Protein AF-A0A9X8CIV7-F1 (afdb_monomer_lite)

Structure (mmCIF, N/CA/C/O backbone):
data_AF-A0A9X8CIV7-F1
#
_entry.id   AF-A0A9X8CIV7-F1
#
loop_
_atom_site.group_PDB
_atom_site.id
_atom_site.type_symbol
_atom_site.label_atom_id
_atom_site.label_alt_id
_atom_site.label_comp_id
_atom_site.label_asym_id
_atom_site.label_entity_id
_atom_site.label_seq_id
_atom_site.pdbx_PDB_ins_code
_atom_site.Cartn_x
_atom_site.Cartn_y
_atom_site.Cartn_z
_atom_site.occupancy
_atom_site.B_iso_or_equiv
_atom_site.auth_seq_id
_atom_site.auth_comp_id
_atom_site.auth_asym_id
_atom_site.auth_atom_id
_atom_site.pdbx_PDB_model_num
ATOM 1 N N . MET A 1 1 ? -18.128 -19.995 -15.615 1.00 58.66 1 MET A N 1
ATOM 2 C CA . MET A 1 1 ? -16.937 -19.593 -16.404 1.00 58.66 1 MET A CA 1
ATOM 3 C C . MET A 1 1 ? -16.750 -18.061 -16.462 1.00 58.66 1 MET A C 1
ATOM 5 O O . MET A 1 1 ? -16.542 -17.524 -17.537 1.00 58.66 1 MET A O 1
ATOM 9 N N . LYS A 1 2 ? -16.829 -17.313 -15.344 1.00 65.94 2 LYS A N 1
ATOM 10 C CA . LYS A 1 2 ? -16.776 -15.820 -15.357 1.00 65.94 2 LYS A CA 1
ATOM 11 C C . LYS A 1 2 ? -15.497 -15.230 -14.736 1.00 65.94 2 LYS A C 1
ATOM 13 O O . LYS A 1 2 ? -15.315 -14.018 -14.696 1.00 65.94 2 LYS A O 1
ATOM 18 N N . ASN A 1 3 ? -14.616 -16.087 -14.234 1.00 68.06 3 ASN A N 1
ATOM 19 C CA . ASN A 1 3 ? -13.348 -15.750 -13.585 1.00 68.06 3 ASN A CA 1
ATOM 20 C C . ASN A 1 3 ? -12.137 -15.931 -14.515 1.00 68.06 3 ASN A C 1
ATOM 22 O O . ASN A 1 3 ? -11.144 -15.237 -14.338 1.00 68.06 3 ASN A O 1
ATOM 26 N N . THR A 1 4 ? -12.242 -16.769 -15.550 1.00 81.62 4 THR A N 1
ATOM 27 C CA . THR A 1 4 ? -11.197 -16.938 -16.574 1.00 81.62 4 THR A CA 1
ATOM 28 C C . THR A 1 4 ? -11.047 -15.709 -17.463 1.00 81.62 4 THR A C 1
ATOM 30 O O . THR A 1 4 ? -9.929 -15.341 -17.799 1.00 81.62 4 THR A O 1
ATOM 33 N N . THR A 1 5 ? -12.143 -15.011 -17.782 1.00 89.31 5 THR A N 1
ATOM 34 C CA . THR A 1 5 ? -12.104 -13.774 -18.579 1.00 89.31 5 THR A CA 1
ATOM 35 C C . THR A 1 5 ? -11.251 -12.697 -17.916 1.00 89.31 5 THR A C 1
ATOM 37 O O . THR A 1 5 ? -10.469 -12.048 -18.596 1.00 89.31 5 THR A O 1
ATOM 40 N N . LYS A 1 6 ? -11.336 -12.537 -16.586 1.00 90.94 6 LYS A N 1
ATOM 41 C CA . LYS A 1 6 ? -10.500 -11.573 -15.850 1.00 90.94 6 LYS A CA 1
ATOM 42 C C . LYS A 1 6 ? -9.018 -11.917 -15.979 1.00 90.94 6 LYS A C 1
ATOM 44 O O . LYS A 1 6 ? -8.223 -11.039 -16.288 1.00 90.94 6 LYS A O 1
ATOM 49 N N . THR A 1 7 ? -8.662 -13.188 -15.802 1.00 92.81 7 THR A N 1
ATOM 50 C CA . THR A 1 7 ? -7.280 -13.658 -15.965 1.00 92.81 7 THR A CA 1
ATOM 51 C C . THR A 1 7 ? -6.785 -13.478 -17.398 1.00 92.81 7 THR A C 1
ATOM 53 O O . THR A 1 7 ? -5.677 -12.994 -17.585 1.00 92.81 7 THR A O 1
ATOM 56 N N . ILE A 1 8 ? -7.610 -13.790 -18.405 1.00 94.38 8 ILE A N 1
ATOM 57 C CA . ILE A 1 8 ? -7.288 -13.567 -19.824 1.00 94.38 8 ILE A CA 1
ATOM 58 C C . ILE A 1 8 ? -7.058 -12.078 -20.108 1.00 94.38 8 ILE A C 1
ATOM 60 O 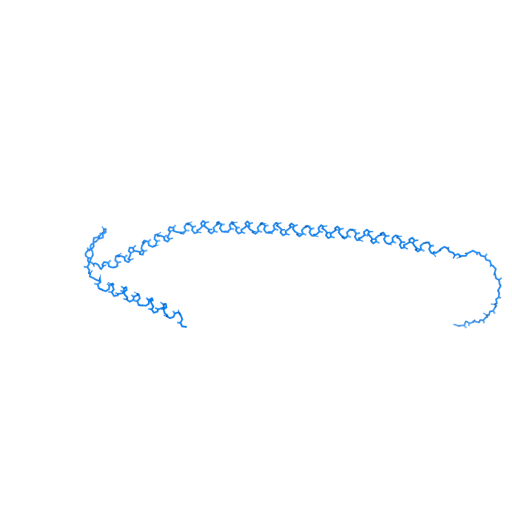O . ILE A 1 8 ? -6.087 -11.728 -20.770 1.00 94.38 8 ILE A O 1
ATOM 64 N N . VAL A 1 9 ? -7.910 -11.194 -19.580 1.00 94.25 9 VAL A N 1
ATOM 65 C CA . VAL A 1 9 ? -7.779 -9.741 -19.765 1.00 94.25 9 VAL A CA 1
ATOM 66 C C . VAL A 1 9 ? -6.511 -9.219 -19.092 1.00 94.25 9 VAL A C 1
ATOM 68 O O . VAL A 1 9 ? -5.778 -8.446 -19.700 1.00 94.25 9 VAL A O 1
ATOM 71 N N . ILE A 1 10 ? -6.211 -9.672 -17.872 1.00 95.44 10 ILE A N 1
ATOM 72 C CA . ILE A 1 10 ? -4.977 -9.308 -17.160 1.00 95.44 10 ILE A CA 1
ATOM 73 C C . ILE A 1 10 ? -3.747 -9.811 -17.917 1.00 95.44 10 ILE A C 1
ATOM 75 O O . ILE A 1 10 ? -2.778 -9.071 -18.053 1.00 95.44 10 ILE A O 1
ATOM 79 N N . LEU A 1 11 ? -3.783 -11.039 -18.438 1.00 95.06 11 LEU A N 1
ATOM 80 C CA . LEU A 1 11 ? -2.687 -11.606 -19.218 1.00 95.06 11 LEU A CA 1
ATOM 81 C C . LEU A 1 11 ? -2.448 -10.813 -20.507 1.00 95.06 11 LEU A C 1
ATOM 83 O O . LEU A 1 11 ? -1.305 -10.502 -20.830 1.00 95.06 11 LEU A O 1
ATOM 87 N N . LEU A 1 12 ? -3.518 -10.447 -21.214 1.00 96.56 12 LEU A N 1
ATOM 88 C CA . LEU A 1 12 ? -3.429 -9.646 -22.431 1.00 96.56 12 LEU A CA 1
ATOM 89 C C . LEU A 1 12 ? -2.896 -8.239 -22.135 1.00 96.56 12 LEU A C 1
ATOM 91 O O . LEU A 1 12 ? -2.022 -7.751 -22.846 1.00 96.56 12 LEU A O 1
ATOM 95 N N . LEU A 1 13 ? -3.345 -7.616 -21.043 1.00 95.88 13 LEU A N 1
ATOM 96 C CA . LEU A 1 13 ? -2.824 -6.327 -20.586 1.00 95.88 13 LEU A CA 1
ATOM 97 C C . LEU A 1 13 ? -1.334 -6.414 -20.225 1.00 95.88 13 LEU A C 1
ATOM 99 O O . LEU A 1 13 ? -0.545 -5.575 -20.654 1.00 95.88 13 LEU A O 1
ATOM 103 N N . LEU A 1 14 ? -0.937 -7.443 -19.472 1.00 96.00 14 LEU A N 1
ATOM 104 C CA . LEU A 1 14 ? 0.458 -7.683 -19.108 1.00 96.00 14 LEU A CA 1
ATOM 105 C C . LEU A 1 14 ? 1.325 -7.868 -20.357 1.00 96.00 14 LEU A C 1
ATOM 107 O O . LEU A 1 14 ? 2.408 -7.296 -20.442 1.00 96.00 14 LEU A O 1
ATOM 111 N N . PHE A 1 15 ? 0.833 -8.612 -21.348 1.00 96.81 15 PHE A N 1
ATOM 112 C CA . PHE A 1 15 ? 1.524 -8.805 -22.618 1.00 96.81 15 PHE A CA 1
ATOM 113 C C . PHE A 1 15 ? 1.750 -7.481 -23.363 1.00 96.81 15 PHE A C 1
ATOM 115 O O . PHE A 1 15 ? 2.860 -7.229 -23.830 1.00 96.81 15 PHE A O 1
ATOM 122 N N . VAL A 1 16 ? 0.749 -6.593 -23.406 1.00 96.25 16 VAL A N 1
ATOM 123 C CA . VAL A 1 16 ? 0.889 -5.244 -23.987 1.00 96.25 16 VAL A CA 1
ATOM 124 C C . VAL A 1 16 ? 1.956 -4.427 -23.252 1.00 96.25 16 VAL A C 1
ATOM 126 O O . VAL A 1 16 ? 2.789 -3.791 -23.896 1.00 96.25 16 VAL A O 1
ATOM 129 N N . VAL A 1 17 ? 1.984 -4.472 -21.916 1.00 92.06 17 VAL A N 1
ATOM 130 C CA . VAL A 1 17 ? 3.007 -3.782 -21.109 1.00 92.06 17 VAL A CA 1
ATOM 131 C C . VAL A 1 17 ? 4.409 -4.321 -21.405 1.00 92.06 17 VAL A C 1
ATOM 133 O O . VAL A 1 17 ? 5.347 -3.540 -21.562 1.00 92.06 17 VAL A O 1
ATOM 136 N N . VAL A 1 18 ? 4.562 -5.641 -21.524 1.00 93.50 18 VAL A N 1
ATOM 137 C CA . VAL A 1 18 ? 5.846 -6.271 -21.868 1.00 93.50 18 VAL A CA 1
ATOM 138 C C . VAL A 1 18 ? 6.296 -5.862 -23.269 1.00 93.50 18 VAL A C 1
ATOM 140 O O . VAL A 1 18 ? 7.444 -5.458 -23.438 1.00 93.50 18 VAL A O 1
ATOM 143 N N . LEU A 1 19 ? 5.403 -5.893 -24.264 1.00 95.00 19 LEU A N 1
ATOM 144 C CA . LEU A 1 19 ? 5.713 -5.420 -25.616 1.00 95.00 19 LEU A CA 1
ATOM 145 C C . LEU A 1 19 ? 6.158 -3.958 -25.612 1.00 95.00 19 LEU A C 1
ATOM 147 O O . LEU A 1 19 ? 7.165 -3.617 -26.232 1.00 95.00 19 LEU A O 1
ATOM 151 N N . PHE A 1 20 ? 5.450 -3.105 -24.871 1.00 91.94 20 PHE A N 1
ATOM 152 C CA . PHE A 1 20 ? 5.824 -1.707 -24.712 1.00 91.94 20 PHE A CA 1
ATOM 153 C C . PHE A 1 20 ? 7.228 -1.562 -24.111 1.00 91.94 20 PHE A C 1
ATOM 155 O O . PHE A 1 20 ? 8.026 -0.771 -24.614 1.00 91.94 20 PHE A O 1
ATOM 162 N N . ALA A 1 21 ? 7.561 -2.348 -23.086 1.00 90.38 21 ALA A N 1
ATOM 163 C CA . ALA A 1 21 ? 8.881 -2.326 -22.467 1.00 90.38 21 ALA A CA 1
ATOM 164 C C . ALA A 1 21 ? 9.990 -2.770 -23.431 1.00 90.38 21 ALA A C 1
ATOM 166 O O . ALA A 1 21 ? 11.046 -2.145 -23.454 1.00 90.38 21 ALA A O 1
ATOM 167 N N . VAL A 1 22 ? 9.745 -3.799 -24.250 1.00 92.19 22 VAL A N 1
ATOM 168 C CA . VAL A 1 22 ? 10.714 -4.294 -25.243 1.00 92.19 22 VAL A CA 1
ATOM 169 C C . VAL A 1 22 ? 10.943 -3.269 -26.354 1.00 92.19 22 VAL A C 1
ATOM 171 O O . VAL A 1 22 ? 12.089 -2.966 -26.674 1.00 92.19 22 VAL A O 1
ATOM 174 N N . ILE A 1 23 ? 9.878 -2.682 -26.911 1.00 91.88 23 ILE A N 1
ATOM 175 C CA . ILE A 1 23 ? 9.990 -1.662 -27.970 1.00 91.88 23 ILE A CA 1
ATOM 176 C C . ILE A 1 23 ? 10.720 -0.414 -27.450 1.00 91.88 23 ILE A C 1
ATOM 178 O O . ILE A 1 23 ? 11.515 0.191 -28.166 1.00 91.88 23 ILE A O 1
ATOM 182 N N . ASN A 1 24 ? 10.509 -0.066 -26.180 1.00 91.25 24 ASN A N 1
ATOM 183 C CA . ASN A 1 24 ? 11.151 1.068 -25.517 1.00 91.25 24 ASN A CA 1
ATOM 184 C C . ASN A 1 24 ? 12.401 0.666 -24.711 1.00 91.25 24 ASN A C 1
ATOM 186 O O . ASN A 1 24 ? 12.850 1.420 -23.845 1.00 91.25 24 ASN A O 1
ATOM 190 N N . ALA A 1 25 ? 13.001 -0.493 -25.010 1.00 90.31 25 ALA A N 1
ATOM 191 C CA . ALA A 1 25 ? 14.239 -0.955 -24.380 1.00 90.31 25 ALA A CA 1
ATOM 192 C C . ALA A 1 25 ? 15.491 -0.216 -24.894 1.00 90.31 25 ALA A C 1
ATOM 194 O O . ALA A 1 25 ? 16.618 -0.574 -24.549 1.00 90.31 25 ALA A O 1
ATOM 195 N N . GLN A 1 26 ? 15.313 0.814 -25.726 1.00 92.44 26 GLN A N 1
ATOM 196 C CA . GLN A 1 26 ? 16.410 1.602 -26.268 1.00 92.44 26 GLN A CA 1
ATOM 197 C C . GLN A 1 26 ? 17.165 2.329 -25.138 1.00 92.44 26 GLN A C 1
ATOM 199 O O . GLN A 1 26 ? 16.552 3.057 -24.350 1.00 92.44 26 GLN A O 1
ATOM 204 N N . PRO A 1 27 ? 18.492 2.138 -25.028 1.00 90.94 27 PRO A N 1
ATOM 205 C CA . PRO A 1 27 ? 19.268 2.680 -23.924 1.00 90.94 27 PRO A CA 1
ATOM 206 C C . PR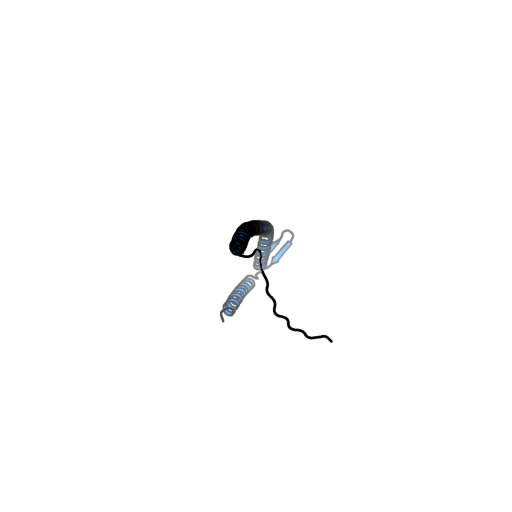O A 1 27 ? 19.535 4.178 -24.118 1.00 90.94 27 PRO A C 1
ATOM 208 O O . PRO A 1 27 ? 20.204 4.593 -25.067 1.00 90.94 27 PRO A O 1
ATOM 211 N N . ILE A 1 28 ? 19.064 4.988 -23.170 1.00 90.00 28 ILE A N 1
ATOM 212 C CA . ILE A 1 28 ? 19.261 6.442 -23.141 1.00 90.00 28 ILE A CA 1
ATOM 213 C C . ILE A 1 28 ? 20.280 6.781 -22.050 1.00 90.00 28 ILE A C 1
ATOM 215 O O . ILE A 1 28 ? 20.309 6.158 -20.988 1.00 90.00 28 ILE A O 1
ATOM 219 N N . ALA A 1 29 ? 21.161 7.746 -22.319 1.00 92.75 29 ALA A N 1
ATOM 220 C CA . ALA A 1 29 ? 22.141 8.211 -21.343 1.00 92.75 29 ALA A CA 1
ATOM 221 C C . ALA A 1 29 ? 21.461 9.083 -20.284 1.00 92.75 29 ALA A C 1
ATOM 223 O O . ALA A 1 29 ? 20.924 10.142 -20.603 1.00 92.75 29 ALA A O 1
ATOM 224 N N . ILE A 1 30 ? 21.520 8.652 -19.027 1.00 89.44 30 ILE A N 1
ATOM 225 C CA . ILE A 1 30 ? 20.973 9.386 -17.888 1.00 89.44 30 ILE A CA 1
ATOM 226 C C . ILE A 1 30 ? 22.120 9.803 -16.971 1.00 89.44 30 ILE A C 1
ATOM 228 O O . ILE A 1 30 ? 23.030 9.019 -16.688 1.00 89.44 30 ILE A O 1
ATOM 232 N N . ASN A 1 31 ? 22.071 11.053 -16.512 1.00 91.94 31 ASN A N 1
ATOM 233 C CA . ASN A 1 31 ? 22.976 11.566 -15.491 1.00 91.94 31 ASN A CA 1
ATOM 234 C C . ASN A 1 31 ? 22.327 11.325 -14.125 1.00 91.94 31 ASN A C 1
ATOM 236 O O . ASN A 1 31 ? 21.381 12.017 -13.755 1.00 91.94 31 ASN A O 1
ATOM 240 N N . PHE A 1 32 ? 22.816 10.331 -13.396 1.00 89.25 32 PHE A N 1
ATOM 241 C CA . PHE A 1 32 ? 22.505 10.163 -11.982 1.00 89.25 32 PHE A CA 1
ATOM 242 C C . PHE A 1 32 ? 23.406 11.076 -11.144 1.00 89.25 32 PHE A C 1
ATOM 244 O O . PHE A 1 32 ? 24.400 11.608 -11.634 1.00 89.25 32 PHE A O 1
ATOM 251 N N . ILE A 1 33 ? 23.073 11.226 -9.861 1.00 90.25 33 ILE A N 1
ATOM 252 C CA . ILE A 1 33 ? 23.747 12.152 -8.933 1.00 90.25 33 ILE A CA 1
ATOM 253 C C . ILE A 1 33 ? 25.269 11.915 -8.883 1.00 90.25 33 ILE A C 1
ATOM 255 O O . ILE A 1 33 ? 26.032 12.871 -8.784 1.00 90.25 33 ILE A O 1
ATOM 259 N N . PHE A 1 34 ? 25.714 10.659 -9.012 1.00 93.94 34 PHE A N 1
ATOM 260 C CA . PHE A 1 34 ? 27.131 10.283 -8.905 1.00 93.94 34 PHE A CA 1
ATOM 261 C C . PHE A 1 34 ? 27.681 9.515 -10.116 1.00 93.94 34 PHE A C 1
ATOM 263 O O . PHE A 1 34 ? 28.848 9.137 -10.120 1.00 93.94 34 PHE A O 1
ATOM 270 N N . THR A 1 35 ? 26.867 9.232 -11.135 1.00 93.62 35 THR A N 1
ATOM 271 C CA . THR A 1 35 ? 27.304 8.428 -12.288 1.00 93.62 35 THR A CA 1
ATOM 272 C C . THR A 1 35 ? 26.487 8.733 -13.538 1.00 93.62 35 THR A C 1
ATOM 274 O O . THR A 1 35 ? 25.368 9.235 -13.459 1.00 93.62 35 THR A O 1
ATOM 277 N N . LYS A 1 36 ? 27.030 8.409 -14.711 1.00 93.69 36 LYS A N 1
ATOM 278 C CA . LYS A 1 36 ? 26.322 8.483 -15.990 1.00 93.69 36 LYS A CA 1
ATOM 279 C C . LYS A 1 36 ? 26.234 7.083 -16.569 1.00 93.69 36 LYS A C 1
ATOM 281 O O . LYS A 1 36 ? 27.259 6.489 -16.883 1.00 93.69 36 LYS A O 1
ATOM 286 N N . GLN A 1 37 ? 25.020 6.572 -16.734 1.00 93.62 37 GLN A N 1
ATOM 287 C CA . GLN A 1 37 ? 24.796 5.222 -17.244 1.00 93.62 37 GLN A CA 1
ATOM 288 C C . GLN A 1 37 ? 23.755 5.249 -18.358 1.00 93.62 37 GLN A C 1
ATOM 290 O O . GLN A 1 37 ? 22.805 6.034 -18.330 1.00 93.62 37 GLN A O 1
ATOM 295 N N . ARG A 1 38 ? 23.937 4.378 -19.352 1.00 93.88 38 ARG A N 1
A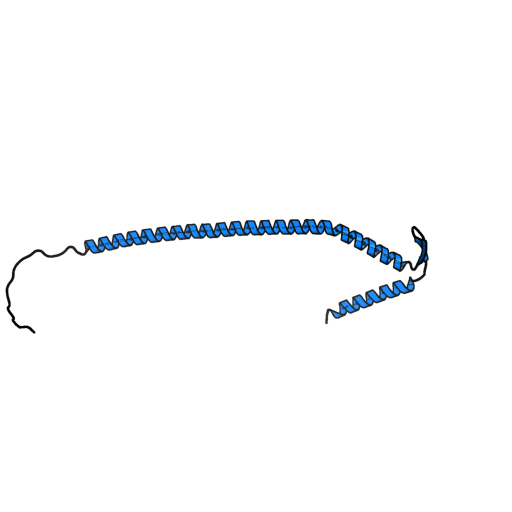TOM 296 C CA . ARG A 1 38 ? 22.933 4.147 -20.389 1.00 93.88 38 ARG A CA 1
ATOM 297 C C . ARG A 1 38 ? 21.991 3.047 -19.940 1.00 93.88 38 ARG A C 1
ATOM 299 O O . ARG A 1 38 ? 22.417 1.906 -19.777 1.00 93.88 38 ARG A O 1
ATOM 306 N N . VAL A 1 39 ? 20.732 3.403 -19.738 1.00 91.38 39 VAL A N 1
ATOM 307 C CA . VAL A 1 39 ? 19.680 2.493 -19.286 1.00 91.38 39 VAL A CA 1
ATOM 308 C C . VAL A 1 39 ? 18.392 2.767 -20.068 1.00 91.38 39 VAL A C 1
ATOM 310 O O . VAL A 1 39 ? 18.182 3.896 -20.517 1.00 91.38 39 VAL A O 1
ATOM 313 N N . PRO A 1 40 ? 17.528 1.763 -20.274 1.00 91.44 40 PRO A N 1
ATOM 314 C CA . PRO A 1 40 ? 16.217 1.974 -20.881 1.00 91.44 40 PRO A CA 1
ATOM 315 C C . PRO A 1 40 ? 15.332 2.924 -20.066 1.00 91.44 40 PRO A C 1
ATOM 317 O O . PRO A 1 40 ? 15.246 2.802 -18.841 1.00 91.44 40 PRO A O 1
ATOM 320 N N . LEU A 1 41 ? 14.608 3.823 -20.741 1.00 89.50 41 LEU A N 1
ATOM 321 C CA . LEU A 1 41 ? 13.728 4.806 -20.090 1.00 89.50 41 LEU A CA 1
ATOM 322 C C . LEU A 1 41 ? 12.613 4.144 -19.265 1.00 89.50 41 LEU A C 1
ATOM 324 O O . LEU A 1 41 ? 12.269 4.619 -18.183 1.00 89.50 41 LEU A O 1
ATOM 328 N N . VAL A 1 42 ? 12.080 3.017 -19.746 1.00 90.88 42 VAL A N 1
ATOM 329 C CA . VAL A 1 42 ? 10.996 2.288 -19.073 1.00 90.88 42 VAL A CA 1
ATOM 330 C C . VAL A 1 42 ? 11.381 1.832 -17.659 1.00 90.88 42 VAL A C 1
ATOM 332 O O . VAL A 1 42 ? 10.562 1.930 -16.748 1.00 90.88 42 VAL A O 1
ATOM 335 N N . LEU A 1 43 ? 12.637 1.422 -17.433 1.00 90.25 43 LEU A N 1
ATOM 336 C CA . LEU A 1 43 ? 13.108 1.017 -16.102 1.00 90.25 43 LEU A CA 1
ATOM 337 C C . LEU A 1 43 ? 13.101 2.189 -15.116 1.00 90.25 43 LEU A C 1
ATOM 339 O O . LEU A 1 43 ? 12.766 2.012 -13.944 1.00 90.25 43 LEU A O 1
ATOM 343 N N . ILE A 1 44 ? 13.421 3.392 -15.594 1.00 90.81 44 ILE A N 1
ATOM 344 C CA . ILE A 1 44 ? 13.419 4.610 -14.779 1.00 90.81 44 ILE A CA 1
ATOM 345 C C . ILE A 1 44 ? 11.998 4.991 -14.378 1.00 90.81 44 ILE A C 1
ATOM 347 O O . ILE A 1 44 ? 11.751 5.259 -13.203 1.00 90.81 44 IL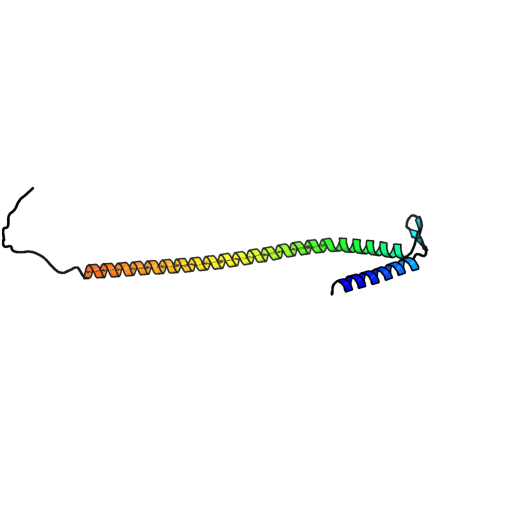E A O 1
ATOM 351 N N . ILE A 1 45 ? 11.057 4.950 -15.324 1.00 91.19 45 ILE A N 1
ATOM 352 C CA . ILE A 1 45 ? 9.644 5.245 -15.059 1.00 91.19 45 ILE A CA 1
ATOM 353 C C . ILE A 1 45 ? 9.078 4.255 -14.038 1.00 91.19 45 ILE A C 1
ATOM 355 O O . ILE A 1 45 ? 8.497 4.678 -13.042 1.00 91.19 45 ILE A O 1
ATOM 359 N N . ILE A 1 46 ? 9.298 2.951 -14.235 1.00 92.50 46 ILE A N 1
ATOM 360 C CA . ILE A 1 46 ? 8.815 1.917 -13.309 1.00 92.50 46 ILE A CA 1
ATOM 361 C C . ILE A 1 46 ? 9.390 2.142 -11.908 1.00 92.50 46 ILE A C 1
ATOM 363 O O . ILE A 1 46 ? 8.640 2.166 -10.934 1.00 92.50 46 ILE A O 1
ATOM 367 N N . THR A 1 47 ? 10.700 2.368 -11.798 1.00 93.12 47 THR A N 1
ATOM 368 C CA . THR A 1 47 ? 11.355 2.580 -10.499 1.00 93.12 47 THR A CA 1
ATOM 369 C C . THR A 1 47 ? 10.830 3.840 -9.808 1.00 93.12 47 THR A C 1
ATOM 371 O O . THR A 1 47 ? 10.549 3.815 -8.613 1.00 93.12 47 THR A O 1
ATOM 374 N N . SER A 1 48 ? 10.625 4.929 -10.553 1.00 94.56 48 SER A N 1
ATOM 375 C CA . SER A 1 48 ? 10.052 6.171 -10.028 1.00 94.56 48 SER A CA 1
ATOM 376 C C . SER A 1 48 ? 8.623 5.979 -9.515 1.00 94.56 48 SER A C 1
ATOM 378 O O . SER A 1 48 ? 8.309 6.422 -8.410 1.00 94.56 48 SER A O 1
ATOM 380 N N . VAL A 1 49 ? 7.779 5.268 -10.267 1.00 95.88 49 VAL A N 1
ATOM 381 C CA . VAL A 1 49 ? 6.405 4.949 -9.854 1.00 95.88 49 VAL A CA 1
ATOM 382 C C . VAL A 1 49 ? 6.401 4.084 -8.595 1.00 95.88 49 VAL A C 1
ATOM 384 O O . VAL A 1 49 ? 5.636 4.364 -7.676 1.00 95.88 49 VAL A O 1
ATOM 387 N N . ILE A 1 50 ? 7.277 3.077 -8.513 1.00 96.88 50 ILE A N 1
ATOM 388 C CA . ILE A 1 50 ? 7.415 2.227 -7.322 1.00 96.88 50 ILE A CA 1
ATOM 389 C C . ILE A 1 50 ? 7.813 3.067 -6.106 1.00 96.88 50 ILE A C 1
ATOM 391 O O . ILE A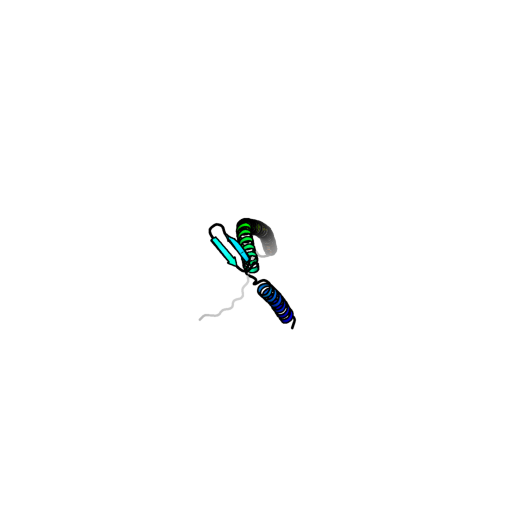 1 50 ? 7.185 2.948 -5.056 1.00 96.88 50 ILE A O 1
ATOM 395 N N . ILE A 1 51 ? 8.810 3.947 -6.243 1.00 97.12 51 ILE A N 1
ATOM 396 C CA . ILE A 1 51 ? 9.245 4.839 -5.158 1.00 97.12 51 ILE A CA 1
ATOM 397 C C . ILE A 1 51 ? 8.098 5.766 -4.732 1.00 97.12 51 ILE A C 1
ATOM 399 O O . ILE A 1 51 ? 7.822 5.889 -3.541 1.00 97.12 51 ILE A O 1
ATOM 403 N N . GLY A 1 52 ? 7.389 6.375 -5.685 1.00 96.50 52 GLY A N 1
ATOM 404 C CA . GLY A 1 52 ? 6.238 7.234 -5.402 1.00 96.50 52 GLY A CA 1
ATOM 405 C C . GLY A 1 52 ? 5.109 6.495 -4.679 1.00 96.50 52 GLY A C 1
ATOM 406 O O . GLY A 1 52 ? 4.581 6.996 -3.686 1.00 96.50 52 GLY A O 1
ATOM 407 N N . ALA A 1 53 ? 4.778 5.278 -5.118 1.00 96.12 53 ALA A N 1
ATOM 408 C CA . ALA A 1 53 ? 3.787 4.425 -4.464 1.00 96.12 53 ALA A CA 1
ATOM 409 C C . ALA A 1 53 ? 4.212 4.041 -3.040 1.00 96.12 53 ALA A C 1
ATOM 411 O O . ALA A 1 53 ? 3.381 4.028 -2.133 1.00 96.12 53 ALA A O 1
ATOM 412 N N . LEU A 1 54 ? 5.503 3.780 -2.825 1.00 96.00 54 LEU A N 1
ATOM 413 C CA . LEU A 1 54 ? 6.040 3.456 -1.508 1.00 96.00 54 LEU A CA 1
ATOM 414 C C . LEU A 1 54 ? 5.942 4.654 -0.554 1.00 96.00 54 LEU A C 1
ATOM 416 O O . LEU A 1 54 ? 5.490 4.502 0.579 1.00 96.00 54 LEU A O 1
ATOM 420 N N . ILE A 1 55 ? 6.279 5.857 -1.027 1.00 94.88 55 ILE A N 1
ATOM 421 C CA . ILE A 1 55 ? 6.117 7.102 -0.262 1.00 94.88 55 ILE A CA 1
ATOM 422 C C . ILE A 1 55 ? 4.642 7.330 0.090 1.00 94.88 55 ILE A C 1
ATOM 424 O O . ILE A 1 55 ? 4.320 7.614 1.245 1.00 94.88 55 ILE A O 1
ATOM 428 N N . ALA A 1 56 ? 3.735 7.162 -0.876 1.00 93.25 56 ALA A N 1
ATOM 429 C CA . ALA A 1 56 ? 2.299 7.289 -0.642 1.00 93.25 56 ALA A CA 1
ATOM 430 C C . ALA A 1 56 ? 1.800 6.277 0.403 1.00 93.25 56 ALA A C 1
ATOM 432 O O . ALA A 1 56 ? 1.066 6.648 1.320 1.00 93.25 56 ALA A O 1
ATOM 433 N N . LEU A 1 57 ? 2.247 5.019 0.319 1.00 91.44 57 LEU A N 1
ATOM 434 C CA . LEU A 1 57 ? 1.901 3.974 1.280 1.00 91.44 57 LEU A CA 1
ATOM 435 C C . LEU A 1 57 ? 2.330 4.365 2.699 1.00 91.44 57 LEU A C 1
ATOM 437 O O . LEU A 1 57 ? 1.504 4.338 3.614 1.00 91.44 57 LEU A O 1
ATOM 441 N N . ILE A 1 58 ? 3.577 4.813 2.867 1.00 92.19 58 ILE A N 1
ATOM 442 C CA . ILE A 1 58 ? 4.107 5.290 4.153 1.00 92.19 58 ILE A CA 1
ATOM 443 C C . ILE A 1 58 ? 3.271 6.463 4.684 1.00 92.19 58 ILE A C 1
ATOM 445 O O . ILE A 1 58 ? 2.892 6.468 5.856 1.00 92.19 58 ILE A O 1
ATOM 449 N N . GLY A 1 59 ? 2.895 7.412 3.823 1.00 89.56 59 GLY A N 1
ATOM 450 C CA . GLY A 1 59 ? 2.039 8.542 4.199 1.00 89.56 59 GLY A CA 1
ATOM 451 C C . GLY A 1 59 ? 0.650 8.129 4.706 1.00 89.56 59 GLY A C 1
ATOM 452 O O . GLY A 1 59 ? 0.100 8.755 5.614 1.00 89.56 59 GLY A O 1
ATOM 453 N N . THR A 1 60 ? 0.075 7.046 4.176 1.00 88.06 60 THR A N 1
ATOM 454 C CA . THR A 1 60 ? -1.273 6.590 4.571 1.00 88.06 60 THR A CA 1
ATOM 455 C C . THR A 1 60 ? -1.320 5.851 5.911 1.00 88.06 60 THR A C 1
ATOM 457 O O . THR A 1 60 ? -2.356 5.878 6.584 1.00 88.06 60 THR A O 1
ATOM 460 N N . ILE A 1 61 ? -0.209 5.255 6.357 1.00 85.31 61 ILE A N 1
ATOM 461 C CA . ILE A 1 61 ? -0.142 4.455 7.591 1.00 85.31 61 ILE A CA 1
ATOM 462 C C . ILE A 1 61 ? -0.534 5.266 8.832 1.00 85.31 61 ILE A C 1
ATOM 464 O O . ILE A 1 61 ? -1.332 4.793 9.645 1.00 85.31 61 ILE A O 1
ATOM 468 N N . GLY A 1 62 ? -0.083 6.519 8.942 1.00 81.00 62 GLY A N 1
ATOM 469 C CA . GLY A 1 62 ? -0.449 7.387 10.069 1.00 81.00 62 GLY A CA 1
ATOM 470 C C . GLY A 1 62 ? -1.952 7.688 10.143 1.00 81.00 62 GLY A C 1
ATOM 471 O O . GLY A 1 62 ? -2.530 7.774 11.228 1.00 81.00 62 GLY A O 1
ATOM 472 N N . THR A 1 63 ? -2.619 7.785 8.991 1.00 80.88 63 THR A N 1
ATOM 473 C CA . THR A 1 63 ? -4.072 8.005 8.920 1.00 80.88 63 THR A CA 1
ATOM 474 C C . THR A 1 63 ? -4.846 6.748 9.311 1.00 80.88 63 THR A C 1
ATOM 476 O O . THR A 1 63 ? -5.845 6.835 10.025 1.00 80.88 63 THR A O 1
ATOM 479 N N . ILE A 1 64 ? -4.375 5.574 8.886 1.00 86.38 64 ILE A N 1
ATOM 480 C CA . ILE A 1 64 ? -4.985 4.281 9.223 1.00 86.38 64 ILE A CA 1
ATOM 481 C C . ILE A 1 64 ? -4.941 4.041 10.736 1.00 86.38 64 ILE A C 1
ATOM 483 O O . ILE A 1 64 ? -5.937 3.626 11.319 1.00 86.38 64 ILE A O 1
ATOM 487 N N . TRP A 1 65 ? -3.833 4.378 11.397 1.00 84.31 65 TRP A N 1
ATOM 488 C CA . TRP A 1 65 ? -3.704 4.236 12.850 1.00 84.31 65 TRP A CA 1
ATOM 489 C C . TRP A 1 65 ? -4.713 5.094 13.618 1.00 84.31 65 TRP A C 1
ATOM 491 O O . TRP A 1 65 ? -5.374 4.599 14.533 1.00 84.31 65 TRP A O 1
ATOM 501 N N . LYS A 1 66 ? -4.887 6.361 13.217 1.00 83.25 66 LYS A N 1
ATOM 502 C CA . LYS A 1 66 ? -5.903 7.245 13.812 1.00 83.25 66 LYS A CA 1
ATOM 503 C C . LYS A 1 66 ? -7.309 6.684 13.615 1.00 83.25 66 LYS A C 1
ATOM 505 O O . LYS A 1 66 ? -8.070 6.612 14.575 1.00 83.25 66 LYS A O 1
ATOM 510 N N . LYS A 1 67 ? -7.628 6.233 12.397 1.00 84.75 67 LYS A N 1
ATOM 511 C CA . LYS A 1 67 ? -8.925 5.620 12.077 1.00 84.75 67 LYS A CA 1
ATOM 512 C C . LYS A 1 67 ? -9.189 4.373 12.918 1.00 84.75 67 LYS A C 1
ATOM 514 O O . LYS A 1 67 ? -10.263 4.264 13.489 1.00 84.75 67 LYS A O 1
ATOM 519 N N . ASN A 1 68 ? -8.214 3.482 13.069 1.00 87.69 68 ASN A N 1
ATOM 520 C CA . ASN A 1 68 ? -8.378 2.272 13.876 1.00 87.69 68 ASN A CA 1
ATOM 521 C C . ASN A 1 68 ? -8.601 2.588 15.362 1.00 87.69 68 ASN A C 1
ATOM 523 O O . ASN A 1 68 ? -9.393 1.914 16.018 1.00 87.69 68 ASN A O 1
ATOM 527 N N . ARG A 1 69 ? -7.945 3.629 15.892 1.00 87.00 69 ARG A N 1
ATOM 528 C CA . ARG A 1 69 ? -8.169 4.083 17.270 1.00 87.00 69 ARG A CA 1
ATOM 529 C C . ARG A 1 69 ? -9.576 4.647 17.460 1.00 87.00 69 ARG A C 1
ATOM 531 O O . ARG A 1 69 ? -10.248 4.234 18.396 1.00 87.00 69 ARG A O 1
ATOM 538 N N . LEU A 1 70 ? -10.031 5.496 16.537 1.00 88.56 70 LEU A N 1
ATOM 539 C CA . LEU A 1 70 ? -11.404 6.012 16.512 1.00 88.56 70 LEU A CA 1
ATOM 540 C C . LEU A 1 70 ? -12.426 4.874 16.428 1.00 88.56 70 LEU A C 1
ATOM 542 O O . LEU A 1 70 ? -13.364 4.835 17.208 1.00 88.56 70 LEU A O 1
ATOM 546 N N . VAL A 1 71 ? -12.218 3.903 15.535 1.00 91.44 71 VAL A N 1
ATOM 547 C CA . VAL A 1 71 ? -13.096 2.730 15.415 1.00 91.44 71 VAL A CA 1
ATOM 548 C C . VAL A 1 71 ? -13.158 1.956 16.731 1.00 91.44 71 VAL A C 1
ATOM 550 O O . VAL A 1 71 ? -14.240 1.546 17.138 1.00 91.44 71 VAL A O 1
ATOM 553 N N . LYS A 1 72 ? -12.028 1.767 17.420 1.00 89.00 72 LYS A N 1
ATOM 554 C CA . LYS A 1 72 ? -12.004 1.078 18.716 1.00 89.00 72 LYS A CA 1
ATOM 555 C C . LYS A 1 72 ? -12.756 1.858 19.798 1.00 89.00 72 LYS A C 1
ATOM 557 O O . LYS A 1 72 ? -13.496 1.253 20.564 1.00 89.00 72 LYS A O 1
ATOM 562 N N . GLU A 1 73 ? -12.585 3.174 19.834 1.00 89.56 73 GLU A N 1
ATOM 563 C CA . GLU A 1 73 ? -13.262 4.063 20.781 1.00 89.56 73 GLU A CA 1
ATOM 564 C C . GLU A 1 73 ? -14.778 4.095 20.548 1.00 89.56 73 GLU A C 1
ATOM 566 O O . GLU A 1 73 ? -15.545 3.909 21.486 1.00 89.56 73 GLU A O 1
ATOM 571 N N . LEU A 1 74 ? -15.215 4.224 19.291 1.00 89.44 74 LEU A N 1
ATOM 572 C CA . LEU A 1 74 ? -16.632 4.150 18.930 1.00 89.44 74 LEU A CA 1
ATOM 573 C C . LEU A 1 74 ? -17.233 2.787 19.296 1.00 89.44 74 LEU A C 1
ATOM 575 O O . LEU A 1 74 ? -18.338 2.730 19.823 1.00 89.44 74 LEU A O 1
ATOM 579 N N . ASN A 1 75 ? -16.512 1.687 19.055 1.00 90.12 75 ASN A N 1
ATOM 580 C CA . ASN A 1 75 ? -16.981 0.358 19.456 1.00 90.12 75 ASN A CA 1
ATOM 581 C C . ASN A 1 75 ? -17.103 0.220 20.979 1.00 90.12 75 ASN A C 1
ATOM 583 O O . ASN A 1 75 ? -18.071 -0.377 21.437 1.00 90.12 75 ASN A O 1
ATOM 587 N N . GLN A 1 76 ? -16.173 0.778 21.762 1.00 88.25 76 GLN A N 1
ATOM 588 C CA . GLN A 1 76 ? -16.299 0.796 23.224 1.00 88.25 76 GLN A CA 1
ATOM 589 C C . GLN A 1 76 ? -17.536 1.572 23.672 1.00 88.25 76 GLN A C 1
ATOM 591 O O . GLN A 1 76 ? -18.347 1.020 24.401 1.00 88.25 76 GLN A O 1
ATOM 596 N N . GLN A 1 77 ? -17.756 2.778 23.147 1.00 87.00 77 GLN A N 1
ATOM 597 C CA . GLN A 1 77 ? -18.938 3.575 23.492 1.00 87.00 77 GLN A CA 1
ATOM 598 C C . GLN A 1 77 ? -20.255 2.853 23.167 1.00 87.00 77 GLN A C 1
ATOM 600 O O . GLN A 1 77 ? -21.217 2.944 23.930 1.00 87.00 77 GLN A O 1
ATOM 605 N N . LEU A 1 78 ? -20.305 2.111 22.055 1.00 86.88 78 LEU A N 1
ATOM 606 C CA . LEU A 1 78 ? -21.463 1.286 21.703 1.00 86.88 78 LEU A CA 1
ATOM 607 C C . LEU A 1 78 ? -21.666 0.124 22.680 1.00 86.88 78 LEU A C 1
ATOM 609 O O . LEU A 1 78 ? -22.804 -0.161 23.051 1.00 86.88 78 LEU A O 1
ATOM 613 N N . VAL A 1 79 ? -20.585 -0.540 23.095 1.00 87.44 79 VAL A N 1
ATOM 614 C CA . VAL A 1 79 ? -20.642 -1.624 24.085 1.00 87.44 79 VAL A CA 1
ATOM 615 C C . VAL A 1 79 ? -21.101 -1.089 25.439 1.00 87.44 79 VAL A C 1
ATOM 617 O O . VAL A 1 79 ? -22.032 -1.649 26.007 1.00 87.44 79 VAL A O 1
ATOM 620 N N . ASP A 1 80 ? -20.529 0.017 25.910 1.00 83.69 80 ASP A N 1
ATOM 621 C CA . ASP A 1 80 ? -20.861 0.621 27.203 1.00 83.69 80 ASP A CA 1
ATOM 622 C C . ASP A 1 80 ? -22.318 1.103 27.236 1.00 83.69 80 ASP A C 1
ATOM 624 O O . ASP A 1 80 ? -23.057 0.818 28.181 1.00 83.69 80 ASP A O 1
ATOM 628 N N . SER A 1 81 ? -22.777 1.756 26.162 1.00 78.88 81 SER A N 1
ATOM 629 C CA . SER A 1 81 ? -24.173 2.201 26.030 1.00 78.88 81 SER A CA 1
ATOM 630 C C . SER A 1 81 ? -25.147 1.022 25.997 1.00 78.88 81 SER A C 1
ATOM 632 O O . SER A 1 81 ? -26.207 1.072 26.619 1.00 78.88 81 SER A O 1
ATOM 634 N N . LYS A 1 82 ? -24.786 -0.060 25.293 1.00 80.62 82 LYS A N 1
ATOM 635 C CA . LYS A 1 82 ? -25.601 -1.277 25.226 1.00 80.62 82 LYS A CA 1
ATOM 636 C C . LYS A 1 82 ? -25.649 -1.991 26.573 1.00 80.62 82 LYS A C 1
ATOM 638 O O . LYS A 1 82 ? -26.715 -2.450 26.957 1.00 80.62 82 LYS A O 1
ATOM 643 N N . ASN A 1 83 ? -24.532 -2.071 27.292 1.00 76.25 83 ASN A N 1
ATOM 644 C CA . ASN A 1 83 ? -24.484 -2.711 28.604 1.00 76.25 83 ASN A CA 1
ATOM 645 C C . ASN A 1 83 ? -25.300 -1.923 29.638 1.00 76.25 83 ASN A C 1
ATOM 647 O O . ASN A 1 83 ? -26.098 -2.509 30.353 1.00 76.25 83 ASN A O 1
ATOM 651 N N . THR A 1 84 ? -25.204 -0.590 29.615 1.00 77.81 84 THR A N 1
ATOM 652 C CA . THR A 1 84 ? -26.001 0.294 30.485 1.00 77.81 84 THR A CA 1
ATOM 653 C C . THR A 1 84 ? -27.509 0.152 30.231 1.00 77.81 84 THR A C 1
ATOM 655 O O . THR A 1 84 ? -28.294 0.147 31.175 1.00 77.81 84 THR A O 1
ATOM 658 N N . GLN A 1 85 ? -27.938 0.011 28.968 1.00 73.88 85 GLN A N 1
ATOM 659 C CA . GLN A 1 85 ? -29.349 -0.256 28.646 1.00 73.88 85 GLN A CA 1
ATOM 660 C C . GLN A 1 85 ? -29.809 -1.633 29.134 1.00 73.88 85 GLN A C 1
ATOM 662 O O . GLN A 1 85 ? -30.890 -1.738 29.702 1.00 73.88 85 GLN A O 1
ATOM 667 N N . LEU A 1 86 ? -28.989 -2.670 28.949 1.00 71.56 86 LEU A N 1
ATOM 668 C CA . LEU A 1 86 ? -29.315 -4.026 29.400 1.00 71.56 86 LEU A CA 1
ATOM 669 C C . LEU A 1 86 ? -29.421 -4.109 30.929 1.00 71.56 86 LEU A C 1
ATOM 671 O O . LEU A 1 86 ? -30.370 -4.691 31.442 1.00 71.56 86 LEU A O 1
ATOM 675 N N . GLU A 1 87 ? -28.496 -3.476 31.655 1.00 74.38 87 GLU A N 1
ATOM 676 C CA . GLU A 1 87 ? -28.549 -3.389 33.118 1.00 74.38 87 GLU A CA 1
ATOM 677 C C . GLU A 1 87 ? -29.777 -2.601 33.600 1.00 74.38 87 GLU A C 1
ATOM 679 O O . GLU A 1 87 ? -30.380 -2.961 34.609 1.00 74.38 87 GLU A O 1
ATOM 684 N N . GLY A 1 88 ? -30.182 -1.552 32.875 1.00 72.88 88 GLY A N 1
ATOM 685 C CA . GLY A 1 88 ? -31.398 -0.789 33.163 1.00 72.88 88 GLY A CA 1
ATOM 686 C C . GLY A 1 88 ? -32.681 -1.610 32.997 1.00 72.88 88 GLY A C 1
ATOM 687 O O . GLY A 1 88 ? -33.514 -1.623 33.907 1.00 72.88 88 GLY A O 1
ATOM 688 N N . ASP A 1 89 ? -32.818 -2.323 31.878 1.00 75.81 89 ASP A N 1
ATOM 689 C CA . ASP A 1 89 ? -33.992 -3.152 31.571 1.00 75.81 89 ASP A CA 1
ATOM 690 C C . ASP A 1 89 ? -34.115 -4.357 32.518 1.00 75.81 89 ASP A C 1
ATOM 692 O O . ASP A 1 89 ? -35.212 -4.660 32.997 1.00 75.81 89 ASP A O 1
ATOM 696 N N . ASP A 1 90 ? -33.003 -5.026 32.842 1.00 76.06 90 ASP A N 1
ATOM 697 C CA . ASP A 1 90 ? -32.995 -6.158 33.778 1.00 76.06 90 ASP A CA 1
ATOM 698 C C . ASP A 1 90 ? -33.366 -5.717 35.200 1.00 76.06 90 ASP A C 1
ATOM 700 O O . ASP A 1 90 ? -34.106 -6.408 35.909 1.00 76.06 90 ASP A O 1
ATOM 704 N N . ASN A 1 91 ? -32.886 -4.546 35.629 1.00 78.00 91 ASN A N 1
ATOM 705 C CA . ASN A 1 91 ? -33.182 -4.027 36.960 1.00 78.00 91 ASN A CA 1
ATOM 706 C C . ASN A 1 91 ? -34.649 -3.572 37.072 1.00 78.00 91 ASN A C 1
ATOM 708 O O . ASN A 1 91 ? -35.295 -3.835 38.085 1.00 78.00 91 ASN A O 1
ATOM 712 N N . GLN A 1 92 ? -35.222 -2.976 36.018 1.00 81.38 92 GLN A N 1
ATOM 713 C CA . GLN A 1 92 ? -36.652 -2.640 35.968 1.00 81.38 92 GLN A CA 1
ATOM 714 C C . GLN A 1 92 ? -37.545 -3.883 36.040 1.00 81.38 92 GLN A C 1
ATOM 716 O O . GLN A 1 92 ? -38.480 -3.916 36.842 1.00 81.38 92 GLN A O 1
ATOM 721 N N . GLN A 1 93 ? -37.231 -4.930 35.269 1.00 84.50 93 GLN A N 1
ATOM 722 C CA . GLN A 1 93 ? -37.982 -6.189 35.304 1.00 84.50 93 GLN A CA 1
ATOM 723 C C . GLN A 1 93 ? -37.919 -6.855 36.682 1.00 84.50 93 GLN A C 1
ATOM 725 O O . GLN A 1 93 ? -38.924 -7.368 37.173 1.00 84.50 93 GLN A O 1
ATOM 730 N N . ARG A 1 94 ? -36.754 -6.828 37.343 1.00 82.88 94 ARG A N 1
ATOM 731 C CA . ARG A 1 94 ? -36.599 -7.367 38.702 1.00 82.88 94 ARG A CA 1
ATOM 732 C C . ARG A 1 94 ? -37.416 -6.602 39.732 1.00 82.88 94 ARG A C 1
ATOM 734 O O . ARG A 1 94 ? -38.084 -7.238 40.543 1.00 82.88 94 ARG A O 1
ATOM 741 N N . VAL A 1 95 ? -37.408 -5.273 39.670 1.00 88.00 95 VAL A N 1
ATOM 742 C CA . VAL A 1 95 ? -38.219 -4.433 40.559 1.00 88.00 95 VAL A CA 1
ATOM 743 C C . VAL A 1 95 ? -39.714 -4.707 40.356 1.00 88.00 95 VAL A C 1
ATOM 745 O O . VAL A 1 95 ? -40.430 -4.887 41.340 1.00 88.00 95 VAL A O 1
ATOM 748 N N . GLU A 1 96 ? -40.188 -4.828 39.111 1.00 91.56 96 GLU A N 1
ATOM 749 C CA . GLU A 1 96 ? -41.591 -5.165 38.825 1.00 91.56 96 GLU A CA 1
ATOM 750 C C . GLU A 1 96 ? -41.970 -6.564 39.345 1.00 91.56 96 GLU A C 1
ATOM 752 O O . GLU A 1 96 ? -43.019 -6.740 39.973 1.00 91.56 96 GLU A O 1
ATOM 757 N N . LEU A 1 97 ? -41.111 -7.563 39.124 1.00 90.31 97 LEU A N 1
ATOM 758 C CA . LEU A 1 97 ? -41.324 -8.931 39.603 1.00 90.31 97 LEU A CA 1
ATOM 759 C C . LEU A 1 97 ? -41.376 -9.000 41.132 1.00 90.31 97 LEU A C 1
ATOM 761 O O . LEU A 1 97 ? -42.254 -9.663 41.681 1.00 90.31 97 LEU A O 1
ATOM 765 N N . GLU A 1 98 ? -40.477 -8.306 41.831 1.00 89.94 98 GLU A N 1
ATOM 766 C CA . GLU A 1 98 ? -40.489 -8.234 43.295 1.00 89.94 98 GLU A CA 1
ATOM 767 C C . GLU A 1 98 ? -41.757 -7.563 43.828 1.00 89.94 98 GLU A C 1
ATOM 769 O O . GLU A 1 98 ? -42.295 -7.975 44.860 1.00 89.94 98 GLU A O 1
ATOM 774 N N . GLN A 1 99 ? -42.262 -6.555 43.117 1.00 92.44 99 GLN A N 1
ATOM 775 C CA . GLN A 1 99 ? -43.490 -5.862 43.479 1.00 92.44 99 GLN A CA 1
ATOM 776 C C . GLN A 1 99 ? -44.711 -6.778 43.322 1.00 92.44 99 GLN A C 1
ATOM 778 O O . GLN A 1 99 ? -45.486 -6.915 44.270 1.00 92.44 99 GLN A O 1
ATOM 783 N N . LYS A 1 100 ? -44.818 -7.499 42.197 1.00 93.81 100 LYS A N 1
ATOM 784 C CA . LYS A 1 100 ? -45.854 -8.527 41.982 1.00 93.81 100 LYS A CA 1
ATOM 785 C C . LYS A 1 100 ? -45.782 -9.647 43.017 1.00 93.81 100 LYS A C 1
ATOM 787 O O . LYS A 1 100 ? -46.809 -10.117 43.497 1.00 93.81 100 LYS A O 1
ATOM 792 N N . LEU A 1 101 ? -44.574 -10.059 43.404 1.00 93.69 101 LEU A N 1
ATOM 793 C CA . LEU A 1 101 ? -44.376 -11.110 44.401 1.00 93.69 101 LEU A CA 1
ATOM 794 C C . LEU A 1 101 ? -44.844 -10.655 45.790 1.00 93.69 101 LEU A C 1
ATOM 796 O O . LEU A 1 101 ? -45.504 -11.419 46.495 1.00 93.69 101 LEU A O 1
ATOM 800 N N . LYS A 1 102 ? -44.560 -9.405 46.175 1.00 94.06 102 LYS A N 1
ATOM 801 C CA . LYS A 1 102 ? -45.088 -8.811 47.413 1.00 94.06 102 LYS A CA 1
ATOM 802 C C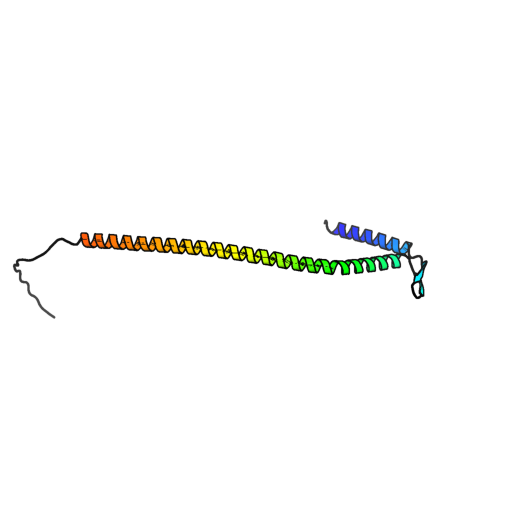 . LYS A 1 102 ? -46.611 -8.708 47.397 1.00 94.06 102 LYS A C 1
ATOM 804 O O . LYS A 1 102 ? -47.237 -9.049 48.396 1.00 94.06 102 LYS A O 1
ATOM 809 N N . GLU A 1 103 ? -47.191 -8.277 46.282 1.00 94.62 103 GLU A N 1
ATOM 810 C CA . GLU A 1 103 ? -48.643 -8.162 46.118 1.00 94.62 103 GLU A CA 1
ATOM 811 C C . GLU A 1 103 ? -49.336 -9.526 46.247 1.00 94.62 103 GLU A C 1
ATOM 813 O O . GLU A 1 103 ? -50.221 -9.683 47.086 1.00 94.62 103 GLU A O 1
ATOM 818 N N . SER A 1 104 ? -48.852 -10.552 45.536 1.00 92.00 104 SER A N 1
ATOM 819 C CA . SER A 1 104 ? -49.361 -11.923 45.681 1.00 92.00 104 SER A CA 1
ATOM 820 C C . SER A 1 104 ? -49.204 -12.479 47.100 1.00 92.00 104 SER A C 1
ATOM 822 O O . SER A 1 104 ? -50.086 -13.190 47.574 1.00 92.00 104 SER A O 1
ATOM 824 N N . GLN A 1 105 ? -48.112 -12.178 47.812 1.00 92.06 105 GLN A N 1
ATOM 825 C CA . GLN A 1 105 ? -47.952 -12.643 49.196 1.00 92.06 105 GLN A CA 1
ATOM 826 C C . GLN A 1 105 ? -48.941 -11.986 50.166 1.00 92.06 105 GLN A C 1
ATOM 828 O O . GLN A 1 105 ? -49.468 -12.671 51.046 1.00 92.06 105 GLN A O 1
ATOM 833 N N . LEU A 1 106 ? -49.219 -10.690 50.000 1.00 92.56 106 LEU A N 1
ATOM 834 C CA . LEU A 1 106 ? -50.249 -10.000 50.779 1.00 92.56 106 LEU A CA 1
ATOM 835 C C . LEU A 1 106 ? -51.633 -10.597 50.506 1.00 92.56 106 LEU A C 1
ATOM 837 O O . LEU A 1 106 ? -52.358 -10.905 51.449 1.00 92.56 106 LEU A O 1
ATOM 841 N N . GLU A 1 107 ? -51.959 -10.857 49.240 1.00 93.00 107 GLU A N 1
ATOM 842 C CA . GLU A 1 107 ? -53.226 -11.483 48.854 1.00 93.00 107 GLU A CA 1
ATOM 843 C C . GLU A 1 107 ? -53.392 -12.884 49.470 1.00 93.00 107 GLU A C 1
ATOM 845 O O . GLU A 1 107 ? -54.439 -13.199 50.040 1.00 93.00 107 GLU A O 1
ATOM 850 N N . ILE A 1 108 ? -52.345 -13.716 49.438 1.00 93.06 108 ILE A N 1
ATOM 851 C CA . ILE A 1 108 ? -52.349 -15.044 50.074 1.00 93.06 108 ILE A CA 1
ATOM 852 C C . ILE A 1 108 ? -52.563 -14.929 51.588 1.00 93.06 108 ILE A C 1
ATOM 854 O O . ILE A 1 108 ? -53.293 -15.741 52.165 1.00 93.06 108 ILE A O 1
ATOM 858 N N . SER A 1 109 ? -51.944 -13.941 52.238 1.00 90.31 109 SER A N 1
ATOM 859 C CA . SER A 1 109 ? -52.107 -13.693 53.674 1.00 90.31 109 SER A CA 1
ATOM 860 C C . SER A 1 109 ? -53.547 -13.303 54.018 1.00 90.31 109 SER A C 1
ATOM 862 O O . SER A 1 109 ? -54.144 -13.868 54.935 1.00 90.31 109 SER A O 1
ATOM 864 N N . ASP A 1 110 ? -54.152 -12.405 53.245 1.00 92.75 110 ASP A N 1
ATOM 865 C CA . ASP A 1 110 ? -55.544 -11.995 53.436 1.00 92.75 110 ASP A CA 1
ATOM 866 C C . ASP A 1 110 ? -56.523 -13.149 53.201 1.00 92.75 110 ASP A C 1
ATOM 868 O O . ASP A 1 110 ? -57.455 -13.357 53.984 1.00 92.75 110 ASP A O 1
ATOM 872 N N . LEU A 1 111 ? -56.304 -13.946 52.151 1.00 90.38 111 LEU A N 1
ATOM 873 C CA . LEU A 1 111 ? -57.096 -15.146 51.882 1.00 90.38 111 LEU A CA 1
ATOM 874 C C . LEU A 1 111 ? -56.980 -16.157 53.026 1.00 90.38 111 LEU A C 1
ATOM 876 O O . LEU A 1 111 ? -57.991 -16.713 53.455 1.00 90.38 111 LEU A O 1
ATOM 880 N N . ARG A 1 112 ? -55.775 -16.355 53.573 1.00 85.62 112 ARG A N 1
ATOM 881 C CA . ARG A 1 112 ? -55.541 -17.190 54.761 1.00 85.62 112 ARG A CA 1
ATOM 882 C C . ARG A 1 112 ? -56.333 -16.685 55.966 1.00 85.62 112 ARG A C 1
ATOM 884 O O . ARG A 1 112 ? -57.009 -17.489 56.606 1.00 85.62 112 ARG A O 1
ATOM 891 N N . HIS A 1 113 ? -56.300 -15.384 56.255 1.00 85.50 113 HIS A N 1
ATOM 892 C CA . HIS A 1 113 ? -57.074 -14.794 57.352 1.00 85.50 113 HIS A CA 1
ATOM 893 C C . HIS A 1 113 ? -58.585 -14.976 57.163 1.00 85.50 113 HIS A C 1
ATOM 895 O O . HIS A 1 113 ? -59.274 -15.365 58.109 1.00 85.50 113 HIS A O 1
ATOM 901 N N . LYS A 1 114 ? -59.101 -14.770 55.944 1.00 86.69 114 LYS A N 1
ATOM 902 C CA . LYS A 1 114 ? -60.516 -15.021 55.617 1.00 86.69 114 LYS A CA 1
ATOM 903 C C . LYS A 1 114 ? -60.898 -16.481 55.845 1.00 86.69 114 LYS A C 1
ATOM 905 O O . LYS A 1 114 ? -61.935 -16.740 56.449 1.00 86.69 114 LYS A O 1
ATOM 910 N N . LEU A 1 115 ? -60.049 -17.417 55.423 1.00 85.94 115 LEU A N 1
ATOM 911 C CA . LEU A 1 115 ? -60.279 -18.852 55.586 1.00 85.94 115 LEU A CA 1
ATOM 912 C C . LEU A 1 115 ? -60.339 -19.251 57.069 1.00 85.94 115 LEU A C 1
ATOM 914 O O . LEU A 1 115 ? -61.253 -19.960 57.478 1.00 85.94 115 LEU A O 1
ATOM 918 N N . VAL A 1 116 ? -59.401 -18.757 57.886 1.00 87.19 116 VAL A N 1
ATOM 919 C CA . VAL A 1 116 ? -59.372 -19.007 59.339 1.00 87.19 116 VAL A CA 1
ATOM 920 C C . VAL A 1 116 ? -60.622 -18.451 60.012 1.00 87.19 116 VAL A C 1
ATOM 922 O O . VAL A 1 116 ? -61.241 -19.141 60.818 1.00 87.19 116 VAL A O 1
ATOM 925 N N . ASN A 1 117 ? -61.037 -17.235 59.655 1.00 83.31 117 ASN A N 1
ATOM 926 C CA . ASN A 1 117 ? -62.258 -16.647 60.195 1.00 83.31 117 ASN A CA 1
ATOM 927 C C . ASN A 1 117 ? -63.505 -17.458 59.804 1.00 83.31 117 ASN A C 1
ATOM 929 O O . ASN A 1 117 ? -64.397 -17.663 60.624 1.00 83.31 117 ASN A O 1
ATOM 933 N N . GLN A 1 118 ? -63.547 -17.974 58.572 1.00 82.88 118 GLN A N 1
ATOM 934 C CA . GLN A 1 118 ? -64.629 -18.836 58.100 1.00 82.88 118 GLN A CA 1
ATOM 935 C C . GLN A 1 118 ? -64.674 -20.163 58.877 1.00 82.88 118 GLN A C 1
ATOM 937 O O . GLN A 1 118 ? -65.751 -20.562 59.313 1.00 82.88 118 GLN A O 1
ATOM 942 N N . MET A 1 119 ? -63.517 -20.787 59.140 1.00 70.62 119 MET A N 1
ATOM 943 C CA . MET A 1 119 ? -63.418 -22.001 59.965 1.00 70.62 119 MET A CA 1
ATOM 944 C C . MET A 1 119 ? -63.866 -21.758 61.413 1.00 70.62 119 MET A C 1
ATOM 946 O O . MET A 1 119 ? -64.652 -22.542 61.942 1.00 70.62 119 MET A O 1
ATOM 950 N N . MET A 1 120 ? -63.433 -20.650 62.023 1.00 66.06 120 MET A N 1
ATOM 951 C CA . MET A 1 120 ? -63.810 -20.251 63.389 1.00 66.06 120 MET A CA 1
ATOM 952 C C . MET A 1 120 ? -65.305 -19.918 63.519 1.00 66.06 120 MET A C 1
ATOM 954 O O . MET A 1 120 ? -65.906 -20.145 64.566 1.00 66.06 120 MET A O 1
ATOM 958 N N . SER A 1 121 ? -65.926 -19.418 62.447 1.00 59.94 121 SER A N 1
ATOM 959 C CA . SER A 1 121 ? -67.362 -19.109 62.412 1.00 59.94 121 SER A CA 1
ATOM 960 C C . SER A 1 121 ? -68.237 -20.363 62.265 1.00 59.94 121 SER A C 1
ATOM 962 O O . SER A 1 121 ? -69.384 -20.363 62.700 1.00 59.94 121 SER A O 1
ATOM 964 N N . SER A 1 122 ? -67.712 -21.444 61.677 1.00 52.00 122 SER A N 1
ATOM 965 C CA . SER A 1 122 ? -68.449 -22.697 61.444 1.00 52.00 122 SER A CA 1
ATOM 966 C C . SER A 1 122 ? -68.385 -23.727 62.583 1.00 52.00 122 SER A C 1
ATOM 968 O O . SER A 1 122 ? -69.080 -24.734 62.514 1.00 52.00 122 SER A O 1
ATOM 970 N N . SER A 1 123 ? -67.591 -23.501 63.637 1.00 47.72 123 SER A N 1
ATOM 971 C CA . SER A 1 123 ? -67.360 -24.473 64.723 1.00 47.72 123 SER A CA 1
ATOM 972 C C . SER A 1 123 ? -68.025 -24.136 66.070 1.00 47.72 123 SER A C 1
ATOM 974 O O . SER A 1 123 ? -67.603 -24.664 67.095 1.00 47.72 123 SER A O 1
ATOM 976 N N . THR A 1 124 ? -69.060 -23.288 66.113 1.00 37.31 124 THR A N 1
ATOM 977 C CA . THR A 1 124 ? -69.814 -23.009 67.357 1.00 37.31 124 THR A CA 1
ATOM 978 C C . THR A 1 124 ? -71.228 -23.590 67.291 1.00 37.31 124 THR A C 1
ATOM 980 O O . THR A 1 124 ? -72.172 -22.854 67.029 1.00 37.31 124 THR A O 1
ATOM 983 N N . THR A 1 125 ? -71.411 -24.897 67.521 1.00 35.81 125 THR A N 1
ATOM 984 C CA . THR A 1 125 ? -72.688 -25.472 68.008 1.00 35.81 125 THR A CA 1
ATOM 985 C C . THR A 1 125 ? -72.448 -26.830 68.704 1.00 35.81 125 THR A C 1
ATOM 987 O O . THR A 1 125 ? -71.977 -27.760 68.056 1.00 35.81 125 THR A O 1
ATOM 990 N N . THR A 1 126 ? -72.847 -26.913 69.991 1.00 35.03 126 THR A N 1
ATOM 991 C CA . THR A 1 126 ? -73.134 -28.126 70.817 1.00 35.03 126 THR A CA 1
ATOM 992 C C . THR A 1 126 ? -71.904 -28.830 71.438 1.00 35.03 126 THR A C 1
ATOM 994 O O . THR A 1 126 ? -70.987 -29.183 70.714 1.00 35.03 126 THR A O 1
ATOM 997 N N . SER A 1 127 ? -71.749 -29.041 72.762 1.00 38.53 127 SER A N 1
ATOM 998 C CA . SER A 1 127 ? -72.690 -29.485 73.823 1.00 38.53 127 SER A CA 1
ATOM 999 C C . SER A 1 127 ? -72.165 -29.255 75.268 1.00 38.53 127 SER A C 1
ATOM 1001 O O . SER A 1 127 ? -70.977 -29.461 75.516 1.00 38.53 127 SER A O 1
ATOM 1003 N N . THR A 1 128 ? -73.066 -28.983 76.227 1.00 35.34 128 THR A N 1
ATOM 1004 C CA . THR A 1 128 ? -72.914 -29.213 77.695 1.00 35.34 128 THR A CA 1
ATOM 1005 C C . THR A 1 128 ? -74.032 -30.192 78.167 1.00 35.34 128 THR A C 1
ATOM 1007 O O . THR A 1 128 ? -74.860 -30.547 77.328 1.00 35.34 128 THR A O 1
ATOM 1010 N N . PRO A 1 129 ? -74.050 -30.707 79.419 1.00 59.03 129 PRO A N 1
ATOM 1011 C CA . PRO A 1 129 ? -74.116 -32.137 79.763 1.00 59.03 129 PRO A CA 1
ATOM 1012 C C . PRO A 1 129 ? -75.499 -32.597 80.282 1.00 59.03 129 PRO A C 1
ATOM 1014 O O . PRO A 1 129 ? -76.208 -31.782 80.844 1.00 59.03 129 PRO A O 1
ATOM 1017 N N . GLU A 1 130 ? -75.858 -33.882 80.171 1.00 38.78 130 GLU A N 1
ATOM 1018 C CA . GLU A 1 130 ? -76.570 -34.662 81.215 1.00 38.78 130 GLU A CA 1
ATOM 1019 C C . GLU A 1 130 ? -77.097 -36.015 80.705 1.00 38.78 130 GLU A C 1
ATOM 1021 O O . GLU A 1 130 ? -77.567 -36.140 79.578 1.00 38.78 130 GLU A O 1
ATOM 1026 N N . GLU A 1 131 ? -77.010 -36.972 81.634 1.00 36.78 131 GLU A N 1
ATOM 1027 C CA . GLU A 1 131 ? -77.802 -38.193 81.838 1.00 36.78 131 GLU A CA 1
ATOM 1028 C C . GLU A 1 131 ? -77.630 -39.441 80.942 1.00 36.78 131 GLU A C 1
ATOM 1030 O O . GLU A 1 131 ? -78.041 -39.536 79.789 1.00 36.78 131 GLU A O 1
ATOM 1035 N N . GLU A 1 132 ? -77.048 -40.445 81.610 1.00 43.12 132 GLU A N 1
ATOM 1036 C CA . GLU A 1 132 ? -77.157 -41.902 81.440 1.00 43.12 132 GLU A CA 1
ATOM 1037 C C . GLU A 1 132 ? -78.623 -42.390 81.300 1.00 43.12 132 GLU A C 1
ATOM 1039 O O . GLU A 1 132 ? -79.533 -41.698 81.760 1.00 43.12 132 GLU A O 1
ATOM 1044 N N . PRO A 1 133 ? -78.891 -43.589 80.730 1.00 49.31 133 PRO A N 1
ATOM 1045 C CA . PRO A 1 133 ? -78.560 -44.840 81.427 1.00 49.31 133 PRO A CA 1
ATOM 1046 C C . PRO A 1 133 ? -77.967 -45.968 80.552 1.00 49.31 133 PRO A C 1
ATOM 1048 O O . PRO A 1 133 ? -78.352 -46.176 79.404 1.00 49.31 133 PRO A O 1
ATOM 1051 N N . GLU A 1 134 ? -77.028 -46.704 81.160 1.00 48.91 134 GLU A N 1
ATOM 1052 C CA . GLU A 1 134 ? -77.006 -48.170 81.300 1.00 48.91 134 GLU A CA 1
ATOM 1053 C C . GLU A 1 134 ? -77.435 -49.037 80.098 1.00 48.91 134 GLU A C 1
ATOM 1055 O O . GLU A 1 134 ? -78.627 -49.157 79.853 1.00 48.91 134 GLU A O 1
ATOM 1060 N N . ILE A 1 135 ? -76.495 -49.781 79.479 1.00 44.59 135 ILE A N 1
ATOM 1061 C CA . ILE A 1 135 ? -76.619 -51.244 79.263 1.00 44.59 135 ILE A CA 1
ATOM 1062 C C . ILE A 1 135 ? -75.225 -51.900 79.325 1.00 44.59 135 ILE A C 1
ATOM 1064 O O . ILE A 1 135 ? -74.287 -51.535 78.620 1.00 44.59 135 ILE A O 1
ATOM 1068 N N . VAL A 1 136 ? -75.142 -52.896 80.202 1.00 56.62 136 VAL A N 1
ATOM 1069 C CA . VAL A 1 136 ? -74.063 -53.859 80.441 1.00 56.62 136 VAL A CA 1
ATOM 1070 C C . VAL A 1 136 ? -73.821 -54.759 79.223 1.00 56.62 136 VAL A C 1
ATOM 1072 O O . VAL A 1 136 ? -74.756 -55.428 78.799 1.00 56.62 136 VAL A O 1
ATOM 1075 N N . GLU A 1 137 ? -72.571 -54.935 78.769 1.00 46.59 137 GLU A N 1
ATOM 1076 C CA . GLU A 1 137 ? -72.136 -56.266 78.316 1.00 46.59 137 GLU A CA 1
ATOM 1077 C C . GLU A 1 137 ? -70.629 -56.518 78.487 1.00 46.59 137 GLU A C 1
ATOM 1079 O O . GLU A 1 137 ? -69.755 -55.725 78.144 1.00 46.59 137 GLU A O 1
ATOM 1084 N N . VAL A 1 138 ? -70.372 -57.669 79.097 1.00 51.06 138 VAL A N 1
ATOM 1085 C CA . VAL A 1 138 ? -69.106 -58.254 79.527 1.00 51.06 138 VAL A CA 1
ATOM 1086 C C . VAL A 1 138 ? -68.470 -59.017 78.365 1.00 51.06 138 VAL A C 1
ATOM 1088 O O . VAL A 1 138 ? -69.182 -59.743 77.686 1.00 51.06 138 VAL A O 1
ATOM 1091 N N . THR A 1 139 ? -67.140 -58.959 78.203 1.00 42.22 139 THR A N 1
ATOM 1092 C CA . THR A 1 139 ? -66.202 -60.120 78.113 1.00 42.22 139 THR A CA 1
ATOM 1093 C C . THR A 1 139 ? -64.804 -59.660 77.648 1.00 42.22 139 THR A C 1
ATOM 1095 O O . THR A 1 139 ? -64.655 -59.037 76.608 1.00 42.22 139 THR A O 1
ATOM 1098 N N . LYS A 1 140 ? -63.794 -59.704 78.537 1.00 46.44 140 LYS A N 1
ATOM 1099 C CA . LYS A 1 140 ? -62.725 -60.735 78.676 1.00 46.44 140 LYS A CA 1
ATOM 1100 C C . LYS A 1 140 ? -61.773 -60.781 77.462 1.00 46.44 140 LYS A C 1
ATOM 1102 O O . LYS A 1 140 ? -62.172 -61.209 76.393 1.00 46.44 140 LYS A O 1
ATOM 1107 N N . LYS A 1 141 ? -60.569 -60.202 77.562 1.00 47.84 141 LYS A N 1
ATOM 1108 C CA . LYS A 1 141 ? -59.332 -60.778 78.147 1.00 47.84 141 LYS A CA 1
ATOM 1109 C C . LYS A 1 141 ? -58.851 -61.998 77.357 1.00 47.84 141 LYS A C 1
ATOM 1111 O O . LYS A 1 141 ? -59.421 -63.069 77.527 1.00 47.84 141 LYS A O 1
ATOM 1116 N N . ASP A 1 142 ? -57.817 -61.800 76.546 1.00 51.41 142 ASP A N 1
ATOM 1117 C CA . ASP A 1 142 ? -56.454 -62.297 76.790 1.00 51.41 142 ASP A CA 1
ATOM 1118 C C . ASP A 1 142 ? -55.440 -61.436 76.018 1.00 51.41 142 ASP A C 1
ATOM 1120 O O . ASP A 1 142 ? -55.825 -60.886 74.959 1.00 51.41 142 ASP A O 1
#

Sequence (142 aa):
MKNTTKTIVILLLLFVVVLFAVINAQPIAINFIFTKQRVPLVLIIITSVIIGALIALIGTIGTIWKKNRLVKELNQQLVDSKNTQLEGDDNQQRVELEQKLKESQLEISDLRHKLVNQMMSSSTTTSTPEEEPEIVEVTKKD

pLDDT: mean 81.66, std 17.1, range [35.03, 97.12]

Radius of gyration: 50.33 Å; chains: 1; bounding box: 106×74×110 Å

Foldseek 3Di:
DPVVVVVVVVVVVVVVVVVVCVVQQFWDWDDDPPDIDTGGPVVVVVVVVVVVVVVVVVVCVVVVVVVVVVVVVVVVVVVVVVVVVVVVVVVVVVVVVVVVVVVVVVVVVVVVVVVVVVVVVPPDDDDDDDDDDDDDDDDDDD

Secondary structure (DSSP, 8-state):
--SHHHHHHHHHHHHHHHHHHHHT--EEEEE-SS-EEEEEHHHHHHHHHHHHHHHHHHHHHHHHHHHHHHHHHHHHHHHHHHHHHHHHHHHHHHHHHHHHHHHHHHHHHHHHHHHHHHHHHH--------------------